Protein AF-A0A2N1UYK7-F1 (afdb_monomer_lite)

Sequence (138 aa):
MKIEILIITAAISIALFIALFLILRQVMLWYWKINRIEDLLQEQVNILRLIHKEKLEEVESESIVDASEIEGVRFDFSQDLTDKEKSQITDKASHLKKNQLLAIHNINREVTFWYQDEYDNQTKQNNNNVFSIVAIRE

Secondary structure (DSSP, 8-state):
-HHHHHHHHHHHHHHHHHHHHHHHHHHHHHHHHHHHHHHHHHHHHHHHHHHHHHHHHHHHHH--S-----TTEEE---S---HHHHHHHHHHHTTPPTTEEEEEETTT--EEEEEHHHHHHHHHH-TT--EEEEEEE-

Foldseek 3Di:
DVVVVVVVVVVVVVVVVVVVVVVVVVVVVVVVVVVVVVVVVVVVVVVVVVVVVVVVVVCVVPVPPDPPDPDQKDFDDPDDDDPVLVVVCVVVSVVADAQKWWKAFPPVRDIDIDGPVRVVVCCVVDPDCRIDTTIHGD

Radius of gyration: 31.89 Å; chains: 1; bounding box: 58×31×93 Å

Structure (mmCIF, N/CA/C/O backbone):
data_AF-A0A2N1UYK7-F1
#
_entry.id   AF-A0A2N1UYK7-F1
#
loop_
_atom_site.group_PDB
_atom_site.id
_atom_site.type_symbol
_atom_site.label_atom_id
_atom_site.label_alt_id
_atom_site.label_comp_id
_atom_site.label_asym_id
_atom_site.label_entity_id
_atom_site.label_seq_id
_atom_site.pdbx_PDB_ins_code
_atom_site.Cartn_x
_atom_site.Cartn_y
_atom_site.Cartn_z
_atom_site.occupancy
_atom_site.B_iso_or_equiv
_atom_site.auth_seq_id
_atom_site.auth_comp_id
_atom_site.auth_asym_id
_atom_site.auth_atom_id
_atom_site.pdbx_PDB_model_num
ATOM 1 N N . MET A 1 1 ? 30.048 11.846 -48.145 1.00 63.50 1 MET A N 1
ATOM 2 C CA . MET A 1 1 ? 29.117 12.818 -47.529 1.00 63.50 1 MET A CA 1
ATOM 3 C C . MET A 1 1 ? 27.711 12.276 -47.246 1.00 63.50 1 MET A C 1
ATOM 5 O O . MET A 1 1 ? 27.401 12.092 -46.082 1.00 63.50 1 MET A O 1
ATOM 9 N N . LYS A 1 2 ? 26.840 11.982 -48.233 1.00 81.69 2 LYS A N 1
ATOM 10 C CA . LYS A 1 2 ? 25.446 11.547 -47.934 1.00 81.69 2 LYS A CA 1
ATOM 11 C C . LYS A 1 2 ? 25.345 10.206 -47.181 1.00 81.69 2 LYS A C 1
ATOM 13 O O . LYS A 1 2 ? 24.493 10.062 -46.315 1.00 81.69 2 LYS A O 1
ATOM 18 N N . ILE A 1 3 ? 26.226 9.253 -47.490 1.00 90.38 3 ILE A N 1
ATOM 19 C CA . ILE A 1 3 ? 26.236 7.915 -46.870 1.00 90.38 3 ILE A CA 1
ATOM 20 C C . ILE A 1 3 ? 26.700 7.977 -45.407 1.00 90.38 3 ILE A C 1
ATOM 22 O O . ILE A 1 3 ? 26.096 7.351 -44.548 1.00 90.38 3 ILE A O 1
ATOM 26 N N . GLU A 1 4 ? 27.719 8.781 -45.100 1.00 90.00 4 GLU A N 1
ATOM 27 C CA . GLU A 1 4 ? 28.235 8.939 -43.731 1.00 90.00 4 GLU A CA 1
ATOM 28 C C . GLU A 1 4 ? 27.182 9.554 -42.802 1.00 90.00 4 GLU A C 1
ATOM 30 O O . GLU A 1 4 ? 26.984 9.077 -41.689 1.00 90.00 4 GLU A O 1
ATOM 35 N N . ILE A 1 5 ? 26.438 10.554 -43.287 1.00 92.44 5 ILE A N 1
ATOM 36 C CA . ILE A 1 5 ? 25.335 11.172 -42.536 1.00 92.44 5 ILE A CA 1
ATOM 37 C C . ILE A 1 5 ? 24.218 10.151 -42.268 1.00 92.44 5 ILE A C 1
ATOM 39 O O . ILE A 1 5 ? 23.656 10.121 -41.172 1.00 92.44 5 ILE A O 1
ATOM 43 N N . LEU A 1 6 ? 23.915 9.282 -43.237 1.00 92.94 6 LEU A N 1
ATOM 44 C CA . LEU A 1 6 ? 22.908 8.230 -43.084 1.00 92.94 6 LEU A CA 1
ATOM 45 C C . LEU A 1 6 ? 23.329 7.172 -42.049 1.00 92.94 6 LEU A C 1
ATOM 47 O O . LEU A 1 6 ? 22.511 6.738 -41.243 1.00 92.94 6 LEU A O 1
ATOM 51 N N . ILE A 1 7 ? 24.614 6.810 -42.011 1.00 94.12 7 ILE A N 1
ATOM 52 C CA . ILE A 1 7 ? 25.158 5.880 -41.009 1.00 94.12 7 ILE A CA 1
ATOM 53 C C . ILE A 1 7 ? 25.110 6.499 -39.605 1.00 94.12 7 ILE A C 1
ATOM 55 O O . ILE A 1 7 ? 24.674 5.843 -38.661 1.00 94.12 7 ILE A O 1
ATOM 59 N N . ILE A 1 8 ? 25.510 7.767 -39.461 1.00 94.88 8 ILE A N 1
ATOM 60 C CA . ILE A 1 8 ? 25.509 8.466 -38.165 1.00 94.88 8 ILE A CA 1
ATOM 61 C C . ILE A 1 8 ? 24.082 8.609 -37.623 1.00 94.88 8 ILE A C 1
ATOM 63 O O . ILE A 1 8 ? 23.830 8.314 -36.457 1.00 94.88 8 ILE A O 1
ATOM 67 N N . THR A 1 9 ? 23.133 9.020 -38.466 1.00 94.62 9 THR A N 1
ATOM 68 C CA . THR A 1 9 ? 21.724 9.152 -38.062 1.00 94.62 9 THR A CA 1
ATOM 69 C C . THR A 1 9 ? 21.114 7.805 -37.676 1.00 94.62 9 THR A C 1
ATOM 71 O O . THR A 1 9 ? 20.477 7.720 -36.628 1.00 94.62 9 THR A O 1
ATOM 74 N N . ALA A 1 10 ? 21.387 6.736 -38.432 1.00 94.69 10 ALA A N 1
ATOM 75 C CA . ALA A 1 10 ? 20.951 5.385 -38.078 1.00 94.69 10 ALA A CA 1
ATOM 76 C C . ALA A 1 10 ? 21.527 4.917 -36.729 1.00 94.69 10 ALA A C 1
ATOM 78 O O . ALA A 1 10 ? 20.793 4.375 -35.902 1.00 94.69 10 ALA A O 1
ATOM 79 N N . ALA A 1 11 ? 22.813 5.172 -36.468 1.00 95.56 11 ALA A N 1
ATOM 80 C CA . ALA A 1 11 ? 23.451 4.822 -35.199 1.00 95.56 11 ALA A CA 1
ATOM 81 C C . ALA A 1 11 ? 22.819 5.561 -34.006 1.00 95.56 11 ALA A C 1
ATOM 83 O O . ALA A 1 11 ? 22.546 4.946 -32.975 1.00 95.56 11 ALA A O 1
ATOM 84 N N . ILE A 1 12 ? 22.525 6.857 -34.160 1.00 96.31 12 ILE A N 1
ATOM 85 C CA . ILE A 1 12 ? 21.850 7.661 -33.129 1.00 96.31 12 ILE A CA 1
ATOM 86 C C . ILE A 1 12 ? 20.438 7.128 -32.864 1.00 96.31 12 ILE A C 1
ATOM 88 O O . ILE A 1 12 ? 20.051 6.971 -31.706 1.00 96.31 12 ILE A O 1
ATOM 92 N N . SER A 1 13 ? 19.675 6.808 -33.913 1.00 96.19 13 SER A N 1
ATOM 93 C CA . SER A 1 13 ? 18.335 6.235 -33.759 1.00 96.19 13 SER A CA 1
ATOM 94 C C . SER A 1 13 ? 18.370 4.908 -33.002 1.00 96.19 13 SER A C 1
ATOM 96 O O . SER A 1 13 ? 17.584 4.719 -32.077 1.00 96.19 13 SER A O 1
ATOM 98 N N . ILE A 1 14 ? 19.305 4.012 -33.330 1.00 96.81 14 ILE A N 1
ATOM 99 C CA . ILE A 1 14 ? 19.462 2.728 -32.629 1.00 96.81 14 ILE A CA 1
ATOM 100 C C . ILE A 1 14 ? 19.819 2.952 -31.154 1.00 96.81 14 ILE A C 1
ATOM 102 O O . ILE A 1 14 ? 19.215 2.333 -30.278 1.00 96.81 14 ILE A O 1
ATOM 106 N N . ALA A 1 15 ? 20.750 3.864 -30.862 1.00 96.81 15 ALA A N 1
ATOM 107 C CA . ALA A 1 15 ? 21.127 4.191 -29.488 1.00 96.81 15 ALA A CA 1
ATOM 108 C C . ALA A 1 15 ? 19.935 4.727 -28.674 1.00 96.81 15 ALA A C 1
ATOM 110 O O . ALA A 1 15 ? 19.729 4.308 -27.534 1.00 96.81 15 ALA A O 1
ATOM 111 N N . LEU A 1 16 ? 19.108 5.591 -29.275 1.00 97.31 16 LEU A N 1
ATOM 112 C CA . LEU A 1 16 ? 17.881 6.098 -28.655 1.00 97.31 16 LEU A CA 1
ATOM 113 C C . LEU A 1 16 ? 16.868 4.981 -28.381 1.00 97.31 16 LEU A C 1
ATOM 115 O O . LEU A 1 16 ? 16.298 4.937 -27.292 1.00 97.31 16 LEU A O 1
ATOM 119 N N . PHE A 1 17 ? 16.675 4.054 -29.323 1.00 97.38 17 PHE A N 1
ATOM 120 C CA . PHE A 1 17 ? 15.784 2.908 -29.122 1.00 97.38 17 PHE A CA 1
ATOM 121 C C . PHE A 1 17 ? 16.247 2.005 -27.976 1.00 97.38 17 PHE A C 1
ATOM 123 O O . PHE A 1 17 ? 15.428 1.588 -27.156 1.00 97.38 17 PHE A O 1
ATOM 130 N N . ILE A 1 18 ? 17.552 1.738 -27.876 1.00 97.25 18 ILE A N 1
ATOM 131 C CA . ILE A 1 18 ? 18.117 0.940 -26.780 1.00 97.25 18 ILE A CA 1
ATOM 132 C C . ILE A 1 18 ? 17.919 1.656 -25.440 1.00 97.25 18 ILE A C 1
ATOM 134 O O . ILE A 1 18 ? 17.481 1.033 -24.472 1.00 97.25 18 ILE A O 1
ATOM 138 N N . ALA A 1 19 ? 18.192 2.961 -25.377 1.00 97.12 19 ALA A N 1
ATOM 139 C CA . ALA A 1 19 ? 17.990 3.746 -24.163 1.00 97.12 19 ALA A CA 1
ATOM 140 C C . ALA A 1 19 ? 16.520 3.725 -23.713 1.00 97.12 19 ALA A C 1
ATOM 142 O O . ALA A 1 19 ? 16.235 3.461 -22.544 1.00 97.12 19 ALA A O 1
ATOM 143 N N . LEU A 1 20 ? 15.584 3.920 -24.648 1.00 97.19 20 LEU A N 1
ATOM 144 C CA . LEU A 1 20 ? 14.149 3.861 -24.370 1.00 97.19 20 LEU A CA 1
ATOM 145 C C . LEU A 1 20 ? 13.737 2.474 -23.852 1.00 97.19 20 LEU A C 1
ATOM 147 O O . LEU A 1 20 ? 13.022 2.371 -22.857 1.00 97.19 20 LEU A O 1
ATOM 151 N N . PHE A 1 21 ? 14.230 1.406 -24.480 1.00 97.19 21 PHE A N 1
ATOM 152 C CA . PHE A 1 21 ? 13.962 0.032 -24.059 1.00 97.19 21 PHE A CA 1
ATOM 153 C C . PHE A 1 21 ? 14.442 -0.244 -22.626 1.00 97.19 21 PHE A C 1
ATOM 155 O O . PHE A 1 21 ? 13.714 -0.850 -21.837 1.00 97.19 21 PHE A O 1
ATOM 162 N N . LEU A 1 22 ? 15.635 0.232 -22.258 1.00 96.88 22 LEU A N 1
ATOM 163 C CA . LEU A 1 22 ? 16.160 0.085 -20.898 1.00 96.88 22 LEU A CA 1
ATOM 164 C C . LEU A 1 22 ? 15.303 0.829 -19.868 1.00 96.88 22 LEU A C 1
ATOM 166 O O . LEU A 1 22 ? 15.039 0.286 -18.794 1.00 96.88 22 LEU A O 1
ATOM 170 N N . ILE A 1 23 ? 14.821 2.029 -20.205 1.00 96.69 23 ILE A N 1
ATOM 171 C CA . ILE A 1 23 ? 13.917 2.796 -19.339 1.00 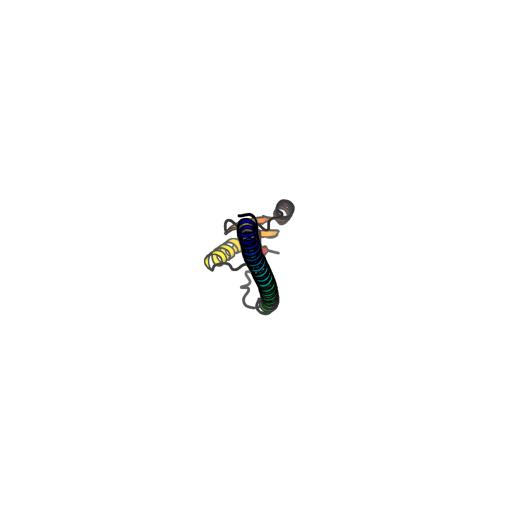96.69 23 ILE A CA 1
ATOM 172 C C . ILE A 1 23 ? 12.594 2.048 -19.153 1.00 96.69 23 ILE A C 1
ATOM 174 O O . ILE A 1 23 ? 12.175 1.841 -18.014 1.00 96.69 23 ILE A O 1
ATOM 178 N N . LEU A 1 24 ? 11.960 1.579 -20.235 1.00 96.38 24 LEU A N 1
ATOM 179 C CA . LEU A 1 24 ? 10.716 0.804 -20.136 1.00 96.38 24 LEU A CA 1
ATOM 180 C C . LEU A 1 24 ? 10.897 -0.460 -19.292 1.00 96.38 24 LEU A C 1
ATOM 182 O O . LEU A 1 24 ? 10.058 -0.759 -18.440 1.00 96.38 24 LEU A O 1
ATOM 186 N N . ARG A 1 25 ? 12.007 -1.181 -19.482 1.00 95.75 25 ARG A N 1
ATOM 187 C CA . ARG A 1 25 ? 12.334 -2.361 -18.673 1.00 95.75 25 ARG A CA 1
ATOM 188 C C . ARG A 1 25 ? 12.420 -2.008 -17.189 1.00 95.75 25 ARG A C 1
ATOM 190 O O . ARG A 1 25 ? 11.892 -2.742 -16.357 1.00 95.75 25 ARG A O 1
ATOM 197 N N . GLN A 1 26 ? 13.063 -0.892 -16.856 1.00 95.44 26 GLN A N 1
ATOM 198 C CA . GLN A 1 26 ? 13.208 -0.453 -15.472 1.00 95.44 26 GLN A CA 1
ATOM 199 C C . GLN A 1 26 ? 11.858 -0.089 -14.844 1.00 95.44 26 GLN A C 1
ATOM 201 O O . GLN A 1 26 ? 11.591 -0.485 -13.709 1.00 95.44 26 GLN A O 1
ATOM 206 N N . VAL A 1 27 ? 10.993 0.603 -15.591 1.00 94.75 27 VAL A N 1
ATOM 207 C CA . VAL A 1 27 ? 9.631 0.946 -15.154 1.00 94.75 27 VAL A CA 1
ATOM 208 C C . VAL A 1 27 ? 8.803 -0.316 -14.910 1.00 94.75 27 VAL A C 1
ATOM 210 O O . VAL A 1 27 ? 8.150 -0.423 -13.877 1.00 94.75 27 VAL A O 1
ATOM 213 N N . MET A 1 28 ? 8.877 -1.305 -15.802 1.00 93.62 28 MET A N 1
ATOM 214 C CA . MET A 1 28 ? 8.163 -2.575 -15.643 1.00 93.62 28 MET A CA 1
ATOM 215 C C . MET A 1 28 ? 8.627 -3.347 -14.397 1.00 93.62 28 MET A C 1
ATOM 217 O O . MET A 1 28 ? 7.798 -3.867 -13.652 1.00 93.62 28 MET A O 1
ATOM 221 N N . LEU A 1 29 ? 9.937 -3.383 -14.129 1.00 93.75 29 LEU A N 1
ATOM 222 C CA . LEU A 1 29 ? 10.480 -4.002 -12.913 1.00 93.75 29 LEU A CA 1
ATOM 223 C C . LEU A 1 29 ? 10.039 -3.267 -11.644 1.00 93.75 29 LEU A C 1
ATOM 225 O O . LEU A 1 29 ? 9.731 -3.907 -10.640 1.00 93.75 29 LEU A O 1
ATOM 229 N N . TRP A 1 30 ? 9.997 -1.936 -11.684 1.00 93.69 30 TRP A N 1
ATOM 230 C CA . TRP A 1 30 ? 9.488 -1.124 -10.581 1.00 93.69 30 TRP A CA 1
ATOM 231 C C . TRP A 1 30 ? 8.011 -1.390 -10.317 1.00 93.69 30 TRP A C 1
ATOM 233 O O . TRP A 1 30 ? 7.641 -1.634 -9.172 1.00 93.69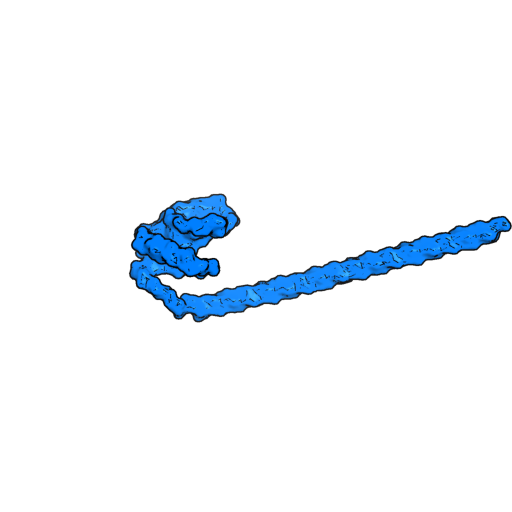 30 TRP A O 1
ATOM 243 N N . TYR A 1 31 ? 7.193 -1.416 -11.367 1.00 93.31 31 TYR A N 1
ATOM 244 C CA . TYR A 1 31 ? 5.772 -1.732 -11.267 1.00 93.31 31 TYR A CA 1
ATOM 245 C C . TYR A 1 31 ? 5.550 -3.121 -10.658 1.00 93.31 31 TYR A C 1
ATOM 247 O O . TYR A 1 31 ? 4.809 -3.267 -9.691 1.00 93.31 31 TYR A O 1
ATOM 255 N N . TRP A 1 32 ? 6.276 -4.131 -11.148 1.00 92.94 32 TRP A N 1
ATOM 256 C CA . TRP A 1 32 ? 6.199 -5.483 -10.597 1.00 92.94 32 TRP A CA 1
ATOM 257 C C . TRP A 1 32 ? 6.610 -5.536 -9.121 1.00 92.94 32 TRP A C 1
ATOM 259 O O . TRP A 1 32 ? 5.949 -6.183 -8.312 1.00 92.94 32 TRP A O 1
ATOM 269 N N . LYS A 1 33 ? 7.675 -4.817 -8.749 1.00 91.06 33 LYS A N 1
ATOM 270 C CA . LYS A 1 33 ? 8.138 -4.745 -7.361 1.00 91.06 33 LYS A CA 1
ATOM 271 C C . LYS A 1 33 ? 7.104 -4.090 -6.443 1.00 91.06 33 LYS A C 1
ATOM 273 O O . LYS A 1 33 ? 6.912 -4.576 -5.335 1.00 91.06 33 LYS A O 1
ATOM 278 N N . ILE A 1 34 ? 6.461 -3.010 -6.885 1.00 90.31 34 ILE A N 1
ATOM 279 C CA . ILE A 1 34 ? 5.433 -2.309 -6.103 1.00 90.31 34 ILE A CA 1
ATOM 280 C C . ILE A 1 34 ? 4.226 -3.219 -5.885 1.00 90.31 34 ILE A C 1
ATOM 282 O O . ILE A 1 34 ? 3.845 -3.428 -4.737 1.00 90.31 34 ILE A O 1
ATOM 286 N N . ASN A 1 35 ? 3.703 -3.839 -6.945 1.00 88.12 35 ASN A N 1
ATOM 287 C CA . ASN A 1 35 ? 2.569 -4.756 -6.820 1.00 88.12 35 ASN A CA 1
ATOM 288 C C . ASN A 1 35 ? 2.900 -5.937 -5.901 1.00 88.12 35 ASN A C 1
ATOM 290 O O . ASN A 1 35 ? 2.099 -6.314 -5.056 1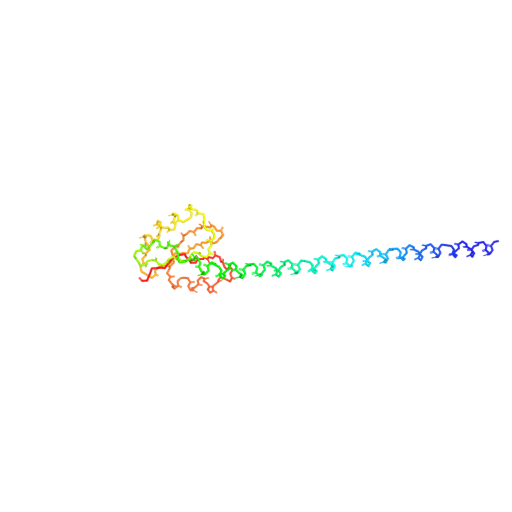.00 88.12 35 ASN A O 1
ATOM 294 N N . ARG A 1 36 ? 4.122 -6.479 -5.990 1.00 89.06 36 ARG A N 1
ATOM 295 C CA . ARG A 1 36 ? 4.544 -7.568 -5.104 1.00 89.06 36 ARG A CA 1
ATOM 296 C C . ARG A 1 36 ? 4.583 -7.149 -3.632 1.00 89.06 36 ARG A C 1
ATOM 298 O O . ARG A 1 36 ? 4.323 -7.974 -2.763 1.00 89.06 36 ARG A O 1
ATOM 305 N N . ILE A 1 37 ? 4.936 -5.898 -3.346 1.00 87.56 37 ILE A N 1
ATOM 306 C CA . ILE A 1 37 ? 4.914 -5.348 -1.984 1.00 87.56 37 ILE A CA 1
ATOM 307 C C . ILE A 1 37 ? 3.470 -5.156 -1.509 1.00 87.56 37 ILE A C 1
ATOM 309 O O . ILE A 1 37 ? 3.180 -5.453 -0.354 1.00 87.56 37 ILE A O 1
ATOM 313 N N . GLU A 1 38 ? 2.573 -4.700 -2.382 1.00 87.06 38 GLU A N 1
ATOM 314 C CA . GLU A 1 38 ? 1.147 -4.557 -2.072 1.00 87.06 38 GLU A CA 1
ATOM 315 C C . GLU A 1 38 ? 0.497 -5.905 -1.732 1.00 87.06 38 GLU A C 1
ATOM 317 O O . GLU A 1 38 ? -0.169 -6.009 -0.702 1.00 87.06 38 GLU A O 1
ATOM 322 N N . ASP A 1 39 ? 0.777 -6.952 -2.516 1.00 87.06 39 ASP A N 1
ATOM 323 C CA . ASP A 1 39 ? 0.307 -8.316 -2.240 1.00 87.06 39 ASP A CA 1
ATOM 324 C C . ASP A 1 39 ? 0.772 -8.797 -0.855 1.00 87.06 39 ASP A C 1
ATOM 326 O O . ASP A 1 39 ? -0.017 -9.304 -0.057 1.00 87.06 39 ASP A O 1
ATOM 330 N N . LEU A 1 40 ? 2.056 -8.594 -0.540 1.00 85.81 40 LEU A N 1
ATOM 331 C CA . LEU A 1 40 ? 2.629 -8.979 0.752 1.00 85.81 40 LEU A CA 1
ATOM 332 C C . LEU A 1 40 ? 2.031 -8.174 1.913 1.00 85.81 40 LEU A C 1
ATOM 334 O O . LEU A 1 40 ? 1.811 -8.723 2.990 1.00 85.81 40 LEU A O 1
ATOM 338 N N . LEU A 1 41 ? 1.751 -6.885 1.712 1.00 86.69 41 LEU A N 1
ATOM 339 C CA . LEU A 1 41 ? 1.079 -6.046 2.706 1.00 86.69 41 LEU A CA 1
ATOM 340 C C . LEU A 1 41 ? -0.353 -6.520 2.957 1.00 86.69 41 LEU A C 1
ATOM 342 O O . LEU A 1 41 ? -0.768 -6.595 4.112 1.00 86.69 41 LEU A O 1
ATOM 346 N N . GLN A 1 42 ? -1.097 -6.880 1.910 1.00 87.25 42 GLN A N 1
ATOM 347 C CA . GLN A 1 42 ? -2.434 -7.456 2.062 1.00 87.25 42 GLN A CA 1
ATOM 348 C C . GLN A 1 42 ? -2.395 -8.790 2.811 1.00 87.25 42 GLN A C 1
ATOM 350 O O . GLN A 1 42 ? -3.223 -9.020 3.694 1.00 87.25 42 GLN A O 1
ATOM 355 N N . GLU A 1 43 ? -1.420 -9.646 2.507 1.00 86.81 43 GLU A N 1
ATOM 356 C CA . GLU A 1 43 ? -1.235 -10.918 3.202 1.00 86.81 43 GLU A CA 1
ATOM 357 C C . GLU A 1 43 ? -0.908 -10.698 4.686 1.00 86.81 43 GLU A C 1
ATOM 359 O O . GLU A 1 43 ? -1.544 -11.304 5.550 1.00 86.81 43 GLU A O 1
ATOM 364 N N . GLN A 1 44 ? -0.022 -9.748 5.009 1.00 84.75 44 GLN A N 1
ATOM 365 C CA . GLN A 1 44 ? 0.257 -9.386 6.400 1.00 84.75 44 GLN A CA 1
ATOM 366 C C . GLN A 1 44 ? -0.963 -8.813 7.122 1.00 84.75 44 GLN A C 1
ATOM 368 O O . GLN A 1 44 ? -1.208 -9.187 8.264 1.00 84.75 44 GLN A O 1
ATOM 373 N N . VAL A 1 45 ? -1.760 -7.957 6.476 1.00 85.44 45 VAL A N 1
ATOM 374 C CA . VAL A 1 45 ? -3.002 -7.431 7.066 1.00 85.44 45 VAL A CA 1
ATOM 375 C C . VAL A 1 45 ? -4.003 -8.555 7.333 1.00 85.44 45 VAL A C 1
ATOM 377 O O . VAL A 1 45 ? -4.656 -8.552 8.376 1.00 85.44 45 VAL A O 1
ATOM 380 N N . ASN A 1 46 ? -4.118 -9.533 6.434 1.00 84.00 46 ASN A N 1
ATOM 381 C CA . ASN A 1 46 ? -4.992 -10.687 6.640 1.00 84.00 46 ASN A CA 1
ATOM 382 C C . 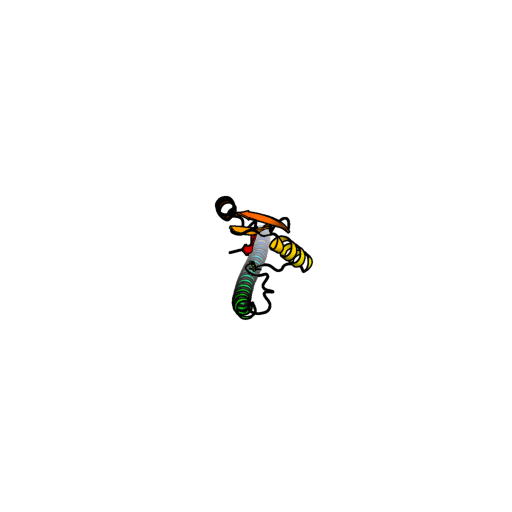ASN A 1 46 ? -4.514 -11.575 7.792 1.00 84.00 46 ASN A C 1
ATOM 384 O O . ASN A 1 46 ? -5.333 -11.967 8.620 1.00 84.00 46 ASN A O 1
ATOM 388 N N . ILE A 1 47 ? -3.208 -11.833 7.897 1.00 85.12 47 ILE A N 1
ATOM 389 C CA . ILE A 1 47 ? -2.631 -12.556 9.039 1.00 85.12 47 ILE A CA 1
ATOM 390 C C . ILE A 1 47 ? -2.884 -11.783 10.338 1.00 85.12 47 ILE A C 1
ATOM 392 O O . ILE A 1 47 ? -3.328 -12.369 11.320 1.00 85.12 47 ILE A O 1
ATOM 396 N N . LEU A 1 48 ? -2.685 -10.461 10.342 1.00 82.06 48 LEU A N 1
ATOM 397 C CA . LEU A 1 48 ? -2.931 -9.626 11.518 1.00 82.06 48 LEU A CA 1
ATOM 398 C C . LEU A 1 48 ? -4.402 -9.665 11.948 1.00 82.06 48 LEU A C 1
ATOM 400 O O . LEU A 1 48 ? -4.691 -9.733 13.138 1.00 82.06 48 LEU A O 1
ATOM 404 N N . ARG A 1 49 ? -5.336 -9.656 10.988 1.00 78.56 49 ARG A N 1
ATOM 405 C CA . ARG A 1 49 ? -6.774 -9.815 11.256 1.00 78.56 49 ARG A CA 1
ATOM 406 C C . ARG A 1 49 ? -7.106 -11.190 11.823 1.00 78.56 49 ARG A C 1
ATOM 408 O O . ARG A 1 49 ? -7.930 -11.261 12.726 1.00 78.56 49 ARG A O 1
ATOM 415 N N . LEU A 1 50 ? -6.487 -12.253 11.310 1.00 81.06 50 LEU A N 1
ATOM 416 C CA . LEU A 1 50 ? -6.675 -13.610 11.828 1.00 81.06 50 LEU A CA 1
ATOM 417 C C . LEU A 1 50 ? -6.168 -13.720 13.266 1.00 81.06 50 LEU A C 1
ATOM 419 O O . LEU A 1 50 ? -6.929 -14.139 14.127 1.00 81.06 50 LEU A O 1
ATOM 423 N N . ILE A 1 51 ? -4.955 -13.234 13.542 1.00 79.94 51 ILE A N 1
ATOM 424 C CA . ILE A 1 51 ? -4.392 -13.195 14.900 1.00 79.94 51 ILE A CA 1
ATOM 425 C C . ILE A 1 51 ? -5.273 -12.352 15.823 1.00 79.94 51 ILE A C 1
ATOM 427 O O . ILE A 1 51 ? -5.527 -12.740 16.954 1.00 79.94 51 ILE A O 1
ATOM 431 N N . HIS A 1 52 ? -5.763 -11.199 15.364 1.00 74.44 52 HIS A N 1
ATOM 432 C CA . HIS A 1 52 ? -6.627 -10.353 16.185 1.00 74.44 52 HIS A CA 1
ATOM 433 C C . HIS A 1 52 ? -7.973 -11.025 16.489 1.00 74.44 52 HIS A C 1
ATOM 435 O O . HIS A 1 52 ? -8.461 -10.915 17.608 1.00 74.44 52 HIS A O 1
ATOM 441 N N . LYS A 1 53 ? -8.548 -11.751 15.522 1.00 71.38 53 LYS A N 1
ATOM 442 C CA . LYS A 1 53 ? -9.779 -12.530 15.710 1.00 71.38 53 LYS A CA 1
ATOM 443 C C . LYS A 1 53 ? -9.570 -13.692 16.682 1.00 71.38 53 LYS A C 1
ATOM 445 O O . LYS A 1 53 ? -10.389 -13.881 17.568 1.00 71.38 53 LYS A O 1
ATOM 450 N N . GLU A 1 54 ? -8.467 -14.418 16.544 1.00 66.38 54 GLU A N 1
ATOM 451 C CA . GLU A 1 54 ? -8.116 -15.536 17.424 1.00 66.38 54 GLU A CA 1
ATOM 452 C C . GLU A 1 54 ? -7.831 -15.047 18.850 1.00 66.38 54 GLU A C 1
ATOM 454 O O . GLU A 1 54 ? -8.349 -15.606 19.807 1.00 66.38 54 GLU A O 1
ATOM 459 N N . LYS A 1 55 ? -7.132 -13.916 19.000 1.00 59.69 55 LYS A N 1
ATOM 460 C CA . LYS A 1 55 ? -6.877 -13.298 20.306 1.00 59.69 55 LYS A CA 1
ATOM 461 C C . LYS A 1 55 ? -8.148 -12.738 20.959 1.00 59.69 55 LYS A C 1
ATOM 463 O O . LYS A 1 55 ? -8.242 -12.733 22.178 1.00 59.69 55 LYS A O 1
ATOM 468 N N . LEU A 1 56 ? -9.125 -12.269 20.178 1.00 55.81 56 LEU A N 1
ATOM 469 C CA . LEU A 1 56 ? -10.445 -11.876 20.693 1.00 55.81 56 LEU A CA 1
ATOM 470 C C . LEU A 1 56 ? -11.247 -13.091 21.185 1.00 55.81 56 LEU A C 1
ATOM 472 O O . LEU A 1 56 ? -11.879 -13.006 22.232 1.00 55.81 56 LEU A O 1
ATOM 476 N N . GLU A 1 57 ? -11.174 -14.221 20.478 1.00 52.91 57 GLU A N 1
ATOM 477 C CA . GLU A 1 57 ? -11.807 -15.481 20.900 1.00 52.91 57 GLU A CA 1
ATOM 478 C C . GLU A 1 57 ? -11.103 -16.088 22.137 1.00 52.91 57 GLU A C 1
ATOM 480 O O . GLU A 1 57 ? -11.763 -16.651 23.009 1.00 52.91 57 GLU A O 1
ATOM 485 N N . GLU A 1 58 ? -9.787 -15.901 22.284 1.00 50.09 58 GLU A N 1
ATOM 486 C CA . GLU A 1 58 ? -9.016 -16.341 23.458 1.00 50.09 58 GLU A CA 1
ATOM 487 C C . GLU A 1 58 ? -9.288 -15.453 24.697 1.00 50.09 58 GLU A C 1
ATOM 489 O O . GLU A 1 58 ? -9.483 -15.967 25.800 1.00 50.09 58 GLU A O 1
ATOM 494 N N . VAL A 1 59 ? -9.436 -14.131 24.523 1.00 49.53 59 VAL A N 1
ATOM 495 C CA . VAL A 1 59 ? -9.782 -13.177 25.603 1.00 49.53 59 VAL A CA 1
ATOM 496 C C . VAL A 1 59 ? -11.227 -13.344 26.105 1.00 49.53 59 VAL A C 1
ATOM 498 O O . VAL A 1 59 ? -11.488 -13.147 27.296 1.00 49.53 59 VAL A O 1
ATOM 501 N N . GLU A 1 60 ? -12.168 -13.784 25.263 1.00 43.69 60 GLU A N 1
ATOM 502 C CA . GLU A 1 60 ? -13.506 -14.194 25.731 1.00 43.69 60 GLU A CA 1
ATOM 503 C C . GLU A 1 60 ? -13.469 -15.484 26.572 1.00 43.69 60 GLU A C 1
ATOM 505 O O . GLU A 1 60 ? -14.358 -15.701 27.395 1.00 43.69 60 GLU A O 1
ATOM 510 N N . SER A 1 61 ? -12.427 -16.312 26.433 1.00 42.12 61 SER A N 1
ATOM 511 C CA . SER A 1 61 ? -12.261 -17.544 27.216 1.00 42.12 61 SER A CA 1
ATOM 512 C C . SER A 1 61 ? -11.408 -17.394 28.488 1.00 42.12 61 SER A C 1
ATOM 514 O O . SER A 1 61 ? -11.589 -18.177 29.419 1.00 42.12 61 SER A O 1
ATOM 516 N N . GLU A 1 62 ? -10.551 -16.366 28.588 1.00 41.03 62 GLU A N 1
ATOM 517 C CA . GLU A 1 62 ? -9.728 -16.082 29.784 1.00 41.03 62 GLU A CA 1
ATOM 518 C C . GLU A 1 62 ? -10.245 -14.937 30.680 1.00 41.03 62 GLU A C 1
ATOM 520 O O . GLU A 1 62 ? -9.778 -14.794 31.809 1.00 41.03 62 GLU A O 1
ATOM 525 N N . SER A 1 63 ? -11.246 -14.149 30.264 1.00 37.53 63 SER A N 1
ATOM 526 C CA . SER A 1 63 ? -11.795 -13.048 31.088 1.00 37.53 63 SER A CA 1
ATOM 527 C C . SER A 1 63 ? -12.750 -13.478 32.218 1.00 37.53 63 SER A C 1
ATOM 529 O O . SER A 1 63 ? -13.337 -12.629 32.889 1.00 37.53 63 SER A O 1
ATOM 531 N N . ILE A 1 64 ? -12.857 -14.779 32.511 1.00 42.75 64 ILE A N 1
ATOM 532 C CA . ILE A 1 64 ? -13.531 -15.291 33.716 1.00 42.75 64 ILE A CA 1
ATOM 533 C C . ILE A 1 64 ? -12.499 -15.688 34.780 1.00 42.75 64 ILE A C 1
ATOM 535 O O . ILE A 1 64 ? -12.557 -16.791 35.313 1.00 42.75 64 ILE A O 1
ATOM 539 N N . VAL A 1 65 ? -11.537 -14.826 35.115 1.00 45.59 65 VAL A N 1
ATOM 540 C CA . VAL A 1 65 ? -10.806 -14.963 36.386 1.00 45.59 65 VAL A CA 1
ATOM 541 C C . VAL A 1 65 ? -10.514 -13.582 36.973 1.00 45.59 65 VAL A C 1
ATOM 543 O O . VAL A 1 65 ? -9.849 -12.752 36.362 1.00 45.59 65 VAL A O 1
ATOM 546 N N . ASP A 1 66 ? -11.023 -13.385 38.190 1.00 44.00 66 ASP A N 1
ATOM 547 C CA . ASP A 1 66 ? -10.806 -12.263 39.109 1.00 44.00 66 ASP A CA 1
ATOM 548 C C . ASP A 1 66 ? -11.401 -10.899 38.730 1.00 44.00 66 ASP A C 1
ATOM 550 O O . ASP A 1 66 ? -10.759 -9.849 38.793 1.00 44.00 66 ASP A O 1
ATOM 554 N N . ALA A 1 67 ? -12.717 -10.892 38.499 1.00 45.16 67 ALA A N 1
ATOM 555 C CA . ALA A 1 67 ? -13.527 -9.767 38.952 1.00 45.16 67 ALA A CA 1
ATOM 556 C C . ALA A 1 67 ? -13.568 -9.805 40.488 1.00 45.16 67 ALA A C 1
ATOM 558 O O . ALA A 1 67 ? -14.304 -10.591 41.083 1.00 45.16 67 ALA A O 1
ATOM 559 N N . SER A 1 68 ? -12.763 -8.968 41.143 1.00 48.19 68 SER A N 1
ATOM 560 C CA . SER A 1 68 ? -13.014 -8.619 42.536 1.00 48.19 68 SER A CA 1
ATOM 561 C C . SER A 1 68 ? -14.366 -7.905 42.596 1.00 48.19 68 SER A C 1
ATOM 563 O O . SER A 1 68 ? -14.491 -6.722 42.279 1.00 48.19 68 SER A O 1
ATOM 565 N N . GLU A 1 69 ? -15.406 -8.667 42.932 1.00 42.69 69 GLU A N 1
ATOM 566 C CA . GLU A 1 69 ? -16.751 -8.164 43.183 1.00 42.69 69 GLU A CA 1
ATOM 567 C C . GLU A 1 69 ? -16.691 -7.108 44.292 1.00 42.69 69 GLU A C 1
ATOM 569 O O . GLU A 1 69 ? -16.610 -7.407 45.482 1.00 42.69 69 GLU A O 1
ATOM 574 N N . ILE A 1 70 ? -16.756 -5.841 43.897 1.00 53.72 70 ILE A N 1
ATOM 575 C CA . ILE A 1 70 ? -17.357 -4.819 44.745 1.00 53.72 70 ILE A CA 1
ATOM 576 C C . ILE A 1 70 ? -18.860 -4.967 44.500 1.00 53.72 70 ILE A C 1
ATOM 578 O O . ILE A 1 70 ? -19.308 -4.744 43.376 1.00 53.72 70 ILE A O 1
ATOM 582 N N . GLU A 1 71 ? -19.614 -5.406 45.515 1.00 47.28 71 GLU A N 1
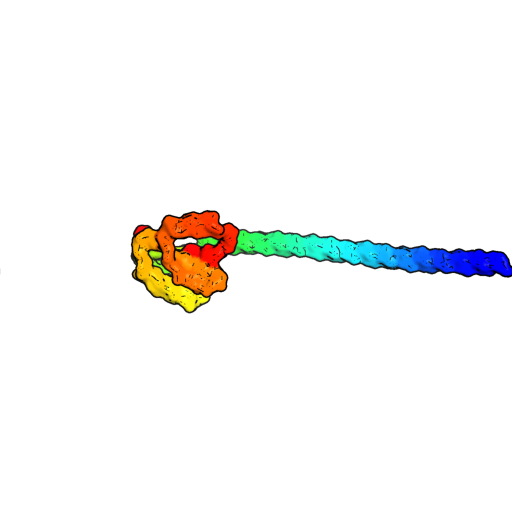ATOM 583 C CA . GLU A 1 71 ? -21.049 -5.731 45.425 1.00 47.28 71 GLU A CA 1
ATOM 584 C C . GLU A 1 71 ? -21.826 -4.764 44.505 1.00 47.28 71 GLU A C 1
ATOM 586 O O . GLU A 1 71 ? -22.024 -3.584 44.816 1.00 47.28 71 GLU A O 1
ATOM 591 N N . GLY A 1 72 ? -22.282 -5.287 43.362 1.00 53.62 72 GLY A N 1
ATOM 592 C CA . GLY A 1 72 ? -23.159 -4.587 42.420 1.00 53.62 72 GLY A CA 1
ATOM 593 C C . GLY A 1 72 ? -22.478 -3.696 41.374 1.00 53.62 72 GLY A C 1
ATOM 594 O O . GLY A 1 72 ? -23.187 -2.954 40.696 1.00 53.62 72 GLY A O 1
ATOM 595 N N . VAL A 1 73 ? -21.148 -3.735 41.219 1.00 53.44 73 VAL A N 1
ATOM 596 C CA . VAL A 1 73 ? -20.435 -3.000 40.156 1.00 53.44 73 VAL A CA 1
ATOM 597 C C . VAL A 1 73 ? -19.803 -3.979 39.171 1.00 53.44 73 VAL A C 1
ATOM 599 O O . VAL A 1 73 ? -18.851 -4.683 39.504 1.00 53.44 73 VAL A O 1
ATOM 602 N N . ARG A 1 74 ? -20.315 -4.007 37.936 1.00 56.75 74 ARG A N 1
ATOM 603 C CA . ARG A 1 74 ? -19.723 -4.791 36.848 1.00 56.75 74 ARG A CA 1
ATOM 604 C C . ARG A 1 74 ? -18.685 -3.935 36.136 1.00 56.75 74 ARG A C 1
ATOM 606 O O . ARG A 1 74 ? -19.012 -2.854 35.644 1.00 56.75 74 ARG A O 1
ATOM 613 N N . PHE A 1 75 ? -17.453 -4.428 36.084 1.00 55.03 75 PHE A N 1
ATOM 614 C CA . PHE A 1 75 ? -16.387 -3.813 35.307 1.00 55.03 75 PHE A CA 1
ATOM 615 C C . PHE A 1 75 ? -16.270 -4.500 33.949 1.00 55.03 75 PHE A C 1
ATOM 617 O O . PHE A 1 75 ? -16.245 -5.727 33.883 1.00 55.03 75 PHE A O 1
ATOM 624 N N . ASP A 1 76 ? -16.192 -3.712 32.883 1.00 57.53 76 ASP A N 1
ATOM 625 C CA . ASP A 1 76 ? -15.920 -4.205 31.534 1.00 57.53 76 ASP A CA 1
ATOM 626 C C . ASP A 1 76 ? -14.715 -3.437 30.992 1.00 57.53 76 ASP A C 1
ATOM 628 O O . ASP A 1 76 ? -14.792 -2.257 30.649 1.00 57.53 76 ASP A O 1
ATOM 632 N N . PHE A 1 77 ? -13.553 -4.080 31.033 1.00 55.41 77 PHE A N 1
ATOM 633 C CA . PHE A 1 77 ? -12.291 -3.469 30.647 1.00 55.41 77 PHE A CA 1
ATOM 634 C C . PHE A 1 77 ? -11.887 -3.972 29.263 1.00 55.41 77 PHE A C 1
ATOM 636 O O . PHE A 1 77 ? -11.134 -4.932 29.143 1.00 55.41 77 PHE A O 1
ATOM 643 N N . SER A 1 78 ? -12.339 -3.298 28.205 1.00 49.75 78 SER A N 1
ATOM 644 C CA . SER A 1 78 ? -11.930 -3.632 26.829 1.00 49.75 78 SER A CA 1
ATOM 645 C C . SER A 1 78 ? -10.573 -3.037 26.412 1.00 49.75 78 SER A C 1
ATOM 647 O O . SER A 1 78 ? -10.156 -3.195 25.265 1.00 49.75 78 SER A O 1
ATOM 649 N N . GLN A 1 79 ? -9.871 -2.337 27.315 1.00 56.69 79 GLN A N 1
ATOM 650 C CA . GLN A 1 79 ? -8.602 -1.657 27.032 1.00 56.69 79 GLN A CA 1
ATOM 651 C C . GLN A 1 79 ? -7.464 -2.097 27.957 1.00 56.69 79 GLN A C 1
ATOM 653 O O . GLN A 1 79 ? -7.665 -2.292 29.156 1.00 56.69 79 GLN A O 1
ATOM 658 N N . ASP A 1 80 ? -6.246 -2.130 27.401 1.00 60.88 80 ASP A N 1
ATOM 659 C CA . ASP A 1 80 ? -4.990 -2.253 28.148 1.00 60.88 80 ASP A CA 1
ATOM 660 C C . ASP A 1 80 ? -4.803 -1.022 29.057 1.00 60.88 80 ASP A C 1
ATOM 662 O O . ASP A 1 80 ? -4.264 0.017 28.657 1.00 60.88 80 ASP A O 1
ATOM 666 N N . LEU A 1 81 ? -5.310 -1.121 30.286 1.00 67.06 81 LEU A N 1
ATOM 667 C CA . LEU A 1 81 ? -5.148 -0.122 31.339 1.00 67.06 81 LEU A CA 1
ATOM 668 C C . LEU A 1 81 ? -3.883 -0.404 32.145 1.00 67.06 81 LEU A C 1
ATOM 670 O O . LEU A 1 81 ? -3.636 -1.533 32.577 1.00 67.06 81 LEU A O 1
ATOM 674 N N . THR A 1 82 ? -3.117 0.646 32.415 1.00 72.94 82 THR A N 1
ATOM 675 C CA . THR A 1 82 ? -2.002 0.605 33.363 1.00 72.94 82 THR A CA 1
ATOM 676 C C . THR A 1 82 ? -2.512 0.369 34.788 1.00 72.94 82 THR A C 1
ATOM 678 O O . THR A 1 82 ? -3.623 0.767 35.141 1.00 72.94 82 THR A O 1
ATOM 681 N N . ASP A 1 83 ? -1.686 -0.217 35.658 1.00 72.69 83 ASP A N 1
ATOM 682 C CA . ASP A 1 83 ? -2.063 -0.488 37.059 1.00 72.69 83 ASP A CA 1
ATOM 683 C C . ASP A 1 83 ? -2.483 0.780 37.821 1.00 72.69 83 ASP A C 1
ATOM 685 O O . ASP A 1 83 ? -3.358 0.755 38.688 1.00 72.69 83 ASP A O 1
ATOM 689 N N . LYS A 1 84 ? -1.902 1.925 37.445 1.00 71.50 84 LYS A N 1
ATOM 690 C CA . LYS A 1 84 ? -2.270 3.238 37.978 1.00 71.50 84 LYS A CA 1
ATOM 691 C C . LYS A 1 84 ? -3.687 3.648 37.569 1.00 71.50 84 LYS A C 1
ATOM 693 O O . LYS A 1 84 ? -4.417 4.183 38.399 1.00 71.50 84 LYS A O 1
ATOM 698 N N . GLU A 1 85 ? -4.076 3.405 36.318 1.00 66.62 85 GLU A N 1
ATOM 699 C CA . GLU A 1 85 ? -5.436 3.675 35.836 1.00 66.62 85 GLU A CA 1
ATOM 700 C C . GLU A 1 85 ? -6.438 2.738 36.513 1.00 66.62 85 GLU A C 1
ATOM 702 O O . GLU A 1 85 ? -7.454 3.211 37.019 1.00 66.62 85 GLU A O 1
ATOM 707 N N . LYS A 1 86 ? -6.116 1.442 36.629 1.00 70.69 86 LYS A N 1
ATOM 708 C CA . LYS A 1 86 ? -6.944 0.465 37.358 1.00 70.69 86 LYS A CA 1
ATOM 709 C C . LYS A 1 86 ? -7.211 0.914 38.793 1.00 70.69 86 LYS A C 1
ATOM 711 O O . LYS A 1 86 ? -8.361 0.961 39.210 1.00 70.69 86 LYS A O 1
ATOM 716 N N . SER A 1 87 ? -6.175 1.348 39.513 1.00 71.69 87 SER A N 1
ATOM 717 C CA . SER A 1 87 ? -6.323 1.860 40.880 1.00 71.69 87 SER A CA 1
ATOM 718 C C . SER A 1 87 ? -7.231 3.097 40.961 1.00 71.69 87 SER A C 1
ATOM 720 O O . SER A 1 87 ? -8.075 3.166 41.852 1.00 71.69 87 SER A O 1
ATOM 722 N N . GLN A 1 88 ? -7.119 4.043 40.021 1.00 72.00 88 GLN A N 1
ATOM 723 C CA . GLN A 1 88 ? -7.990 5.228 39.974 1.00 72.00 88 GLN A CA 1
ATOM 724 C C . GLN A 1 88 ? -9.447 4.879 39.662 1.00 72.00 88 GLN A C 1
ATOM 726 O O . GLN A 1 88 ? -10.367 5.517 40.175 1.00 72.00 88 GLN A O 1
ATOM 731 N N . ILE A 1 89 ? -9.656 3.881 38.809 1.00 74.50 89 ILE A N 1
ATOM 732 C CA . ILE A 1 89 ? -10.979 3.383 38.447 1.00 74.50 89 ILE A CA 1
ATOM 733 C C . ILE A 1 89 ? -11.627 2.707 39.645 1.00 74.50 89 ILE A C 1
ATOM 735 O O . ILE A 1 89 ? -12.768 3.027 39.952 1.00 74.50 89 ILE A O 1
ATOM 739 N N . THR A 1 90 ? -10.915 1.816 40.337 1.00 71.50 90 THR A N 1
ATOM 740 C CA . THR A 1 90 ? -11.436 1.128 41.524 1.00 71.50 90 THR A CA 1
ATOM 741 C C . THR A 1 90 ? -11.823 2.125 42.616 1.00 71.50 90 THR A C 1
ATOM 743 O O . THR A 1 90 ? -12.911 2.021 43.182 1.00 71.50 90 THR A O 1
ATOM 746 N N . ASP A 1 91 ? -10.982 3.134 42.858 1.00 78.25 91 ASP A N 1
ATOM 747 C CA . ASP A 1 91 ? -11.256 4.193 43.834 1.00 78.25 91 ASP A CA 1
ATOM 748 C C . ASP A 1 91 ? -12.523 4.983 43.463 1.00 78.25 91 ASP A C 1
ATOM 750 O O . ASP A 1 91 ? -13.453 5.108 44.261 1.00 78.25 91 ASP A O 1
ATOM 754 N N . LYS A 1 92 ? -12.643 5.418 42.202 1.00 76.31 92 LYS A N 1
ATOM 755 C CA . LYS A 1 92 ? -13.832 6.139 41.718 1.00 76.31 92 LYS A CA 1
ATOM 756 C C . LYS A 1 92 ? -15.088 5.271 41.649 1.00 76.31 92 LYS A C 1
ATOM 758 O O . LYS A 1 92 ? -16.181 5.767 41.920 1.00 76.31 92 LYS A O 1
ATOM 763 N N . ALA A 1 93 ? -14.954 3.990 41.321 1.00 72.44 93 ALA A N 1
ATOM 764 C CA . ALA A 1 93 ? -16.064 3.047 41.243 1.00 72.44 93 ALA A CA 1
ATOM 765 C C . ALA A 1 93 ? -16.705 2.798 42.615 1.00 72.44 93 ALA A C 1
ATOM 767 O O . ALA A 1 93 ? -17.918 2.615 42.692 1.00 72.44 93 ALA A O 1
ATOM 768 N N . SER A 1 94 ? -15.934 2.897 43.705 1.00 71.88 94 SER A N 1
ATOM 769 C CA . SER A 1 94 ? -16.475 2.825 45.072 1.00 71.88 94 SER A CA 1
ATOM 770 C C . SER A 1 94 ? -17.501 3.933 45.378 1.00 71.88 94 SER A C 1
ATOM 772 O O . SER A 1 94 ? -18.391 3.760 46.215 1.00 71.88 94 SER A O 1
ATOM 774 N N . HIS A 1 95 ? -17.431 5.054 44.653 1.00 75.75 95 HIS A N 1
ATOM 775 C CA . HIS A 1 95 ? -18.334 6.198 44.777 1.00 75.75 95 HIS A CA 1
ATOM 776 C C . HIS A 1 95 ? -19.467 6.212 43.739 1.00 75.75 95 HIS A C 1
ATOM 778 O O . HIS A 1 95 ? -20.278 7.144 43.734 1.00 75.75 95 HIS A O 1
ATOM 784 N N . LEU A 1 96 ? -19.547 5.197 42.872 1.00 75.94 96 LEU A N 1
ATOM 785 C CA . LEU A 1 96 ? -20.537 5.118 41.799 1.00 75.94 96 LEU A CA 1
ATOM 786 C C . LEU A 1 96 ? -21.947 4.946 42.382 1.00 75.94 96 LEU A C 1
ATOM 788 O O . LEU A 1 96 ? -22.193 4.037 43.178 1.00 75.94 96 LEU A O 1
ATOM 792 N N . LYS A 1 97 ? -22.893 5.811 42.008 1.00 75.44 97 LYS A N 1
ATOM 793 C CA . LYS A 1 97 ? -24.302 5.686 42.424 1.00 75.44 97 LYS A CA 1
ATOM 794 C C . LYS A 1 97 ? -25.079 4.800 41.446 1.00 75.44 97 LYS A C 1
ATOM 796 O O . LYS A 1 97 ? -24.654 4.585 40.317 1.00 75.44 97 LYS A O 1
ATOM 801 N N . LYS A 1 98 ? -26.241 4.299 41.876 1.00 74.19 98 LYS A N 1
ATOM 802 C CA . LYS A 1 98 ? -27.174 3.556 41.010 1.00 74.19 98 LYS A CA 1
ATOM 803 C C . LYS A 1 98 ? -27.525 4.402 39.773 1.00 74.19 98 LYS A C 1
ATOM 805 O O . LYS A 1 98 ? -27.807 5.591 39.929 1.00 74.19 98 LYS A O 1
ATOM 810 N N . ASN A 1 99 ? -27.506 3.798 38.583 1.00 70.25 99 ASN A N 1
ATOM 811 C CA . ASN A 1 99 ? -27.715 4.445 37.272 1.00 70.25 99 ASN A CA 1
ATOM 812 C C . ASN A 1 99 ? -26.610 5.423 36.823 1.00 70.25 99 ASN A C 1
ATOM 814 O O . ASN A 1 99 ? -26.830 6.213 35.899 1.00 70.25 99 ASN A O 1
ATOM 818 N N . GLN A 1 100 ? -25.439 5.401 37.466 1.00 72.31 100 GLN A N 1
ATOM 819 C CA . GLN A 1 100 ? -24.255 6.089 36.960 1.00 72.31 100 GLN A CA 1
ATOM 820 C C . GLN A 1 100 ? -23.330 5.110 36.241 1.00 72.31 100 GLN A C 1
ATOM 822 O O . GLN A 1 100 ? -23.156 3.959 36.643 1.00 72.31 100 GLN A O 1
ATOM 827 N N . LEU A 1 101 ? -22.717 5.622 35.187 1.00 77.88 101 LEU A N 1
ATOM 828 C CA . LEU A 1 101 ? -21.706 4.984 34.371 1.00 77.88 101 LEU A CA 1
ATOM 829 C C . LEU A 1 101 ? -20.370 5.660 34.653 1.00 77.88 101 LEU A C 1
ATOM 831 O O . LEU A 1 101 ? -20.284 6.889 34.752 1.00 77.88 101 LEU A O 1
ATOM 835 N N . LEU A 1 102 ? -19.318 4.860 34.748 1.00 77.94 102 LEU A N 1
ATOM 836 C CA . LEU A 1 102 ? -17.954 5.361 34.762 1.00 77.94 102 LEU A CA 1
ATOM 837 C C . LEU A 1 102 ? -17.391 5.272 33.342 1.00 77.94 102 LEU A C 1
ATOM 839 O O . LEU A 1 102 ? -17.263 4.175 32.792 1.00 77.94 102 LEU A O 1
ATOM 843 N N . ALA A 1 103 ? -17.058 6.420 32.758 1.00 76.75 103 ALA A N 1
ATOM 844 C CA . ALA A 1 103 ? -16.492 6.519 31.419 1.00 76.75 103 ALA A CA 1
ATOM 845 C C . ALA A 1 103 ? -15.032 6.975 31.488 1.00 76.75 103 ALA A C 1
ATOM 847 O O . ALA A 1 103 ? -14.667 7.840 32.289 1.00 76.75 103 ALA A O 1
ATOM 848 N N . ILE A 1 104 ? -14.190 6.410 30.625 1.00 74.19 104 ILE A N 1
ATOM 849 C CA . ILE A 1 104 ? -12.805 6.852 30.444 1.00 74.19 104 ILE A CA 1
ATOM 850 C C . ILE A 1 104 ? -12.663 7.512 29.089 1.00 74.19 104 ILE A C 1
ATOM 852 O O . ILE A 1 104 ? -13.028 6.941 28.066 1.00 74.19 104 ILE A O 1
ATOM 856 N N . HIS A 1 105 ? -12.092 8.710 29.087 1.00 71.25 105 HIS A N 1
ATOM 857 C CA . HIS A 1 105 ? -11.761 9.459 27.888 1.00 71.25 105 HIS A CA 1
ATOM 858 C C . HIS A 1 105 ? -10.501 8.867 27.251 1.00 71.25 105 HIS A C 1
ATOM 860 O O . HIS A 1 105 ? -9.413 8.987 27.805 1.00 71.25 105 HIS A O 1
ATOM 866 N N . ASN A 1 106 ? -10.613 8.287 26.058 1.00 68.88 106 ASN A N 1
ATOM 867 C CA . ASN A 1 106 ? -9.508 7.600 25.383 1.00 68.88 106 ASN A CA 1
ATOM 868 C C . ASN A 1 106 ? -8.331 8.543 25.058 1.00 68.88 106 ASN A C 1
ATOM 870 O O . ASN A 1 106 ? -7.179 8.114 25.068 1.00 68.88 106 ASN A O 1
ATOM 874 N N . ILE A 1 107 ? -8.613 9.829 24.802 1.00 68.25 107 ILE A N 1
ATOM 875 C CA . ILE A 1 107 ? -7.606 10.839 24.423 1.00 68.25 107 ILE A CA 1
ATOM 876 C C . ILE A 1 107 ? -6.868 11.388 25.651 1.00 68.25 107 ILE A C 1
ATOM 878 O O . ILE A 1 107 ? -5.642 11.412 25.679 1.00 68.25 107 ILE A O 1
ATOM 882 N N . ASN A 1 108 ? -7.612 11.815 26.674 1.00 71.38 108 ASN A N 1
ATOM 883 C CA . ASN A 1 108 ? -7.042 12.490 27.846 1.00 71.38 108 ASN A CA 1
ATOM 884 C C . ASN A 1 108 ? -6.805 11.542 29.032 1.00 71.38 108 ASN A C 1
ATOM 886 O O . ASN A 1 108 ? -6.288 11.979 30.058 1.00 71.38 108 ASN A O 1
ATOM 890 N N . ARG A 1 109 ? -7.214 10.270 28.911 1.00 69.38 109 ARG A N 1
ATOM 891 C CA . ARG A 1 109 ? -7.219 9.250 29.978 1.00 69.38 109 ARG A CA 1
ATOM 892 C C . ARG A 1 109 ? -7.902 9.716 31.269 1.00 69.38 109 ARG A C 1
ATOM 894 O O . ARG A 1 109 ? -7.599 9.247 32.360 1.00 69.38 109 ARG A O 1
ATOM 901 N N . GLU A 1 110 ? -8.843 10.648 31.145 1.00 74.12 110 GLU A N 1
ATOM 902 C CA . GLU A 1 110 ? -9.610 11.174 32.269 1.00 74.12 110 GLU A CA 1
ATOM 903 C C . GLU A 1 110 ? -10.820 10.281 32.551 1.00 74.12 110 GLU A C 1
ATOM 905 O O . GLU A 1 110 ? -11.515 9.854 31.630 1.00 74.12 110 GLU A O 1
ATOM 910 N N . VAL A 1 111 ? -11.072 10.012 33.833 1.00 73.38 111 VAL A N 1
ATOM 911 C CA . VAL A 1 111 ? -12.200 9.194 34.294 1.00 73.38 111 VAL A CA 1
ATOM 912 C C . VAL A 1 111 ? -13.321 10.105 34.793 1.00 73.38 111 VAL A C 1
ATOM 914 O O . VAL A 1 111 ? -13.125 10.828 35.779 1.00 73.38 111 VAL A O 1
ATOM 917 N N . THR A 1 112 ? -14.488 10.042 34.159 1.00 78.00 112 THR A N 1
ATOM 918 C CA . THR A 1 112 ? -15.664 10.870 34.463 1.00 78.00 112 THR A CA 1
ATOM 919 C C . THR A 1 112 ? -16.891 10.010 34.786 1.00 78.00 112 THR A C 1
ATOM 921 O O . THR A 1 112 ? -16.964 8.834 34.429 1.00 78.00 112 THR A O 1
ATOM 924 N N . PHE A 1 113 ? -17.842 10.593 35.521 1.00 79.69 113 PHE A N 1
ATOM 925 C CA . PHE A 1 113 ? -19.126 9.966 35.837 1.00 79.69 113 PHE A CA 1
ATOM 926 C C . PHE A 1 113 ? -20.195 10.524 34.916 1.00 79.69 113 PHE A C 1
ATOM 928 O O . PHE A 1 113 ? -20.363 11.743 34.887 1.00 79.69 113 PHE A O 1
ATOM 935 N N . TRP A 1 114 ? -20.941 9.653 34.249 1.00 76.56 114 TRP A N 1
ATOM 936 C CA . TRP A 1 114 ? -22.097 10.030 33.439 1.00 76.56 114 TRP A CA 1
ATOM 937 C C . TRP A 1 114 ? -23.350 9.319 33.925 1.00 76.56 114 TRP A C 1
ATOM 939 O O . TRP A 1 114 ? -23.286 8.216 34.465 1.00 76.56 114 TRP A O 1
ATOM 949 N N . TYR A 1 115 ? -24.506 9.932 33.712 1.00 75.44 115 TYR A N 1
ATOM 950 C CA . TYR A 1 115 ? -25.773 9.204 33.750 1.00 75.44 115 TYR A CA 1
ATOM 951 C C . TYR A 1 115 ? -26.026 8.503 32.410 1.00 75.44 115 TYR A C 1
ATOM 953 O O . TYR A 1 115 ? -25.503 8.925 31.377 1.00 75.44 115 TYR A O 1
ATOM 961 N N . GLN A 1 116 ? -26.855 7.455 32.410 1.00 70.62 116 GLN A N 1
ATOM 962 C CA . GLN A 1 116 ? -27.227 6.731 31.184 1.00 70.62 116 GLN A CA 1
ATOM 963 C C . GLN A 1 116 ? -27.725 7.682 30.077 1.00 70.62 116 GLN A C 1
ATOM 965 O O . GLN A 1 116 ? -27.273 7.603 28.939 1.00 70.62 116 GLN A O 1
ATOM 970 N N . ASP A 1 117 ? -28.569 8.653 30.437 1.00 72.38 117 ASP A N 1
ATOM 971 C CA . ASP A 1 117 ? -29.120 9.637 29.495 1.00 72.38 117 ASP A CA 1
ATOM 972 C C . ASP A 1 117 ? -28.045 10.574 28.911 1.00 72.38 117 ASP A C 1
ATOM 974 O O . ASP A 1 117 ? -28.141 11.027 27.767 1.00 72.38 117 ASP A O 1
ATOM 978 N N . GLU A 1 118 ? -27.002 10.886 29.686 1.00 72.00 118 GLU A N 1
ATOM 979 C CA . GLU A 1 118 ? -25.873 11.702 29.228 1.00 72.00 118 GLU A CA 1
ATOM 980 C C . GLU A 1 118 ? -24.981 10.904 28.279 1.00 72.00 118 GLU A C 1
ATOM 982 O O . GLU A 1 118 ? -24.581 11.425 27.237 1.00 72.00 118 GLU A O 1
ATOM 987 N N . TYR A 1 119 ? -24.727 9.630 28.591 1.00 71.00 119 TYR A N 1
ATOM 988 C CA . TYR A 1 119 ? -23.986 8.720 27.719 1.00 71.00 119 TYR A CA 1
ATOM 989 C C . TYR A 1 119 ? -24.680 8.548 26.364 1.00 71.00 119 TYR A C 1
ATOM 991 O O . TYR A 1 119 ? -24.040 8.696 25.320 1.00 71.00 119 TYR A O 1
ATOM 999 N N . ASP A 1 120 ? -25.992 8.318 26.358 1.00 69.62 120 ASP A N 1
ATOM 1000 C CA . ASP A 1 120 ? -26.774 8.153 25.130 1.00 69.62 120 ASP A CA 1
ATOM 1001 C C . ASP A 1 120 ? -26.765 9.425 24.264 1.00 69.62 120 ASP A C 1
ATOM 1003 O O . ASP A 1 120 ? -26.767 9.354 23.032 1.00 69.62 120 ASP A O 1
ATOM 1007 N N . ASN A 1 121 ? -26.725 10.606 24.887 1.00 69.94 121 ASN A N 1
ATOM 1008 C CA . ASN A 1 121 ? -26.608 11.878 24.173 1.00 69.94 121 ASN A CA 1
ATOM 1009 C C . ASN A 1 121 ? -25.191 12.111 23.626 1.00 69.94 121 ASN A C 1
ATOM 1011 O O . ASN A 1 121 ? -25.042 12.557 22.486 1.00 69.94 121 ASN A O 1
ATOM 1015 N N . GLN A 1 122 ? -24.152 11.783 24.399 1.00 67.00 122 GLN A N 1
ATOM 1016 C CA . GLN A 1 122 ? -22.753 11.952 23.992 1.00 67.00 122 GLN A CA 1
ATOM 1017 C C . GLN A 1 122 ? -22.343 10.967 22.891 1.00 67.00 122 GLN A C 1
ATOM 1019 O O . GLN A 1 122 ? -21.664 11.355 21.941 1.00 67.00 122 GLN A O 1
ATOM 1024 N N . THR A 1 123 ? -22.795 9.713 22.959 1.00 62.81 123 THR A N 1
ATOM 1025 C CA . THR A 1 123 ? -22.548 8.705 21.912 1.00 62.81 123 THR A CA 1
ATOM 1026 C C . THR A 1 123 ? -23.247 9.047 20.600 1.00 62.81 123 THR A C 1
ATOM 1028 O O . THR A 1 123 ? -22.654 8.883 19.537 1.00 62.81 123 THR A O 1
ATOM 1031 N N . LYS A 1 124 ? -24.465 9.603 20.648 1.00 58.69 124 LYS A N 1
ATOM 1032 C CA . LYS A 1 124 ? -25.173 10.086 19.448 1.00 58.69 124 LYS A CA 1
ATOM 1033 C C . LYS A 1 124 ? -24.527 11.317 18.814 1.00 58.69 124 LYS A C 1
ATOM 1035 O O . LYS A 1 124 ? -24.638 11.495 17.604 1.00 58.69 124 LYS A O 1
ATOM 1040 N N . GLN A 1 125 ? -23.883 12.176 19.605 1.00 57.19 125 GLN A N 1
ATOM 1041 C CA . GLN A 1 125 ? -23.222 13.383 19.095 1.00 57.19 125 GLN A CA 1
ATOM 1042 C C . GLN A 1 125 ? -21.786 13.143 18.615 1.00 57.19 125 GLN A C 1
ATOM 1044 O O . GLN A 1 125 ? -21.257 13.969 17.872 1.00 57.19 125 GLN A O 1
ATOM 1049 N N . ASN A 1 126 ? -21.144 12.040 19.008 1.00 53.00 126 ASN A N 1
ATOM 1050 C CA . ASN A 1 126 ? -19.706 11.871 18.838 1.00 53.00 126 ASN A CA 1
ATOM 1051 C C . ASN A 1 126 ? -19.360 10.540 18.140 1.00 53.00 126 ASN A C 1
ATOM 1053 O O . ASN A 1 126 ? -19.108 9.528 18.785 1.00 53.00 126 ASN A O 1
ATOM 1057 N N . ASN A 1 127 ? -19.285 10.565 16.803 1.00 52.72 127 ASN A N 1
ATOM 1058 C CA . ASN A 1 127 ? -18.955 9.424 15.924 1.00 52.72 127 ASN A CA 1
ATOM 1059 C C . ASN A 1 127 ? -17.522 8.849 16.086 1.00 52.72 127 ASN A C 1
ATOM 1061 O O . ASN A 1 127 ? -17.107 8.020 15.280 1.00 52.72 127 ASN A O 1
ATOM 1065 N N . ASN A 1 128 ? -16.740 9.288 17.079 1.00 50.97 128 ASN A N 1
ATOM 1066 C CA . ASN A 1 128 ? -15.279 9.127 17.094 1.00 50.97 128 ASN A CA 1
ATOM 1067 C C . ASN A 1 128 ? -14.699 8.247 18.222 1.00 50.97 128 ASN A C 1
ATOM 1069 O O . ASN A 1 128 ? -13.522 8.405 18.534 1.00 50.97 128 ASN A O 1
ATOM 1073 N N . ASN A 1 129 ? -15.449 7.317 18.834 1.00 56.78 129 ASN A N 1
ATOM 1074 C CA . ASN A 1 129 ? -14.908 6.389 19.856 1.00 56.78 129 ASN A CA 1
ATOM 1075 C C . ASN A 1 129 ? -14.049 7.094 20.934 1.00 56.78 129 ASN A C 1
ATOM 1077 O O . ASN A 1 129 ? -12.983 6.621 21.330 1.00 56.78 129 ASN A O 1
ATOM 1081 N N . VAL A 1 130 ? -14.476 8.279 21.381 1.00 59.66 130 VAL A N 1
ATOM 1082 C CA . VAL A 1 130 ? -13.664 9.141 22.258 1.00 59.66 130 VAL A CA 1
ATOM 1083 C C . VAL A 1 130 ? -13.658 8.634 23.707 1.00 59.66 130 VAL A C 1
ATOM 1085 O O . VAL A 1 130 ? -12.797 9.035 24.490 1.00 59.66 130 VAL A O 1
ATOM 1088 N N . PHE A 1 131 ? -14.557 7.712 24.062 1.00 65.38 131 PHE A N 1
ATOM 1089 C CA . PHE A 1 131 ? -14.718 7.210 25.426 1.00 65.38 131 PHE A CA 1
ATOM 1090 C C . PHE A 1 131 ? -15.010 5.706 25.445 1.00 65.38 131 PHE A C 1
ATOM 1092 O O . PHE A 1 131 ? -15.585 5.184 24.490 1.00 65.38 131 PHE A O 1
ATOM 1099 N N . SER A 1 132 ? -14.658 5.038 26.544 1.00 65.12 132 SER A N 1
ATOM 1100 C CA . SER A 1 132 ? -14.993 3.631 26.814 1.00 65.12 132 SER A CA 1
ATOM 1101 C C . SER A 1 132 ? -15.681 3.519 28.175 1.00 65.12 132 SER A C 1
ATOM 1103 O O . SER A 1 132 ? -15.248 4.168 29.131 1.00 65.12 132 SER A O 1
ATOM 1105 N N . ILE A 1 133 ? -16.761 2.736 28.264 1.00 64.81 133 ILE A N 1
ATOM 1106 C CA . ILE A 1 133 ? -17.403 2.431 29.552 1.00 64.81 133 ILE A CA 1
ATOM 1107 C C . ILE A 1 133 ? -16.508 1.451 30.294 1.00 64.81 133 ILE A C 1
ATOM 1109 O O . ILE A 1 133 ? -15.994 0.517 29.691 1.00 64.81 133 ILE A O 1
ATOM 1113 N N . VAL A 1 134 ? -16.337 1.685 31.589 1.00 65.06 134 VAL A N 1
ATOM 1114 C CA . VAL A 1 134 ? -15.462 0.874 32.430 1.00 65.06 134 VAL A CA 1
ATOM 1115 C C . VAL A 1 134 ? -16.181 0.255 33.621 1.00 65.06 134 VAL A C 1
ATOM 1117 O O . VAL A 1 134 ? -15.802 -0.829 34.054 1.00 65.06 134 VAL A O 1
ATOM 1120 N N . ALA A 1 135 ? -17.224 0.902 34.142 1.00 65.69 135 ALA A N 1
ATOM 1121 C CA . ALA A 1 135 ? -18.015 0.342 35.230 1.00 65.69 135 ALA A CA 1
ATOM 1122 C C . ALA A 1 135 ? -19.478 0.786 35.157 1.00 65.69 135 ALA A C 1
ATOM 1124 O O . ALA A 1 135 ? -19.766 1.948 34.851 1.00 65.69 135 ALA A O 1
ATOM 1125 N N . ILE A 1 136 ? -20.382 -0.135 35.492 1.00 64.56 136 ILE A N 1
ATOM 1126 C CA . ILE A 1 136 ? -21.825 0.102 35.609 1.00 64.56 136 ILE A CA 1
ATOM 1127 C C . ILE A 1 136 ? -22.287 -0.410 36.972 1.00 64.56 136 ILE A C 1
ATOM 1129 O O . ILE A 1 136 ? -21.925 -1.520 37.370 1.00 64.56 136 ILE A O 1
ATOM 1133 N N . ARG A 1 137 ? -23.086 0.395 37.683 1.00 64.25 137 ARG A N 1
ATOM 1134 C CA . ARG A 1 137 ? -23.757 -0.025 38.920 1.00 64.25 137 ARG A CA 1
ATOM 1135 C C . ARG A 1 137 ? -25.250 -0.208 38.676 1.00 64.25 137 ARG A C 1
ATOM 1137 O O . ARG A 1 137 ? -25.962 0.784 38.480 1.00 64.25 137 ARG A O 1
ATOM 1144 N N . GLU A 1 138 ? -25.689 -1.464 38.699 1.00 60.22 138 GLU A N 1
ATOM 1145 C CA . GLU A 1 138 ? -27.093 -1.870 38.512 1.00 60.22 138 GLU A CA 1
ATOM 1146 C C . GLU A 1 138 ? -27.970 -1.636 39.758 1.00 60.22 138 GLU A C 1
ATOM 1148 O O . GLU A 1 138 ? -27.4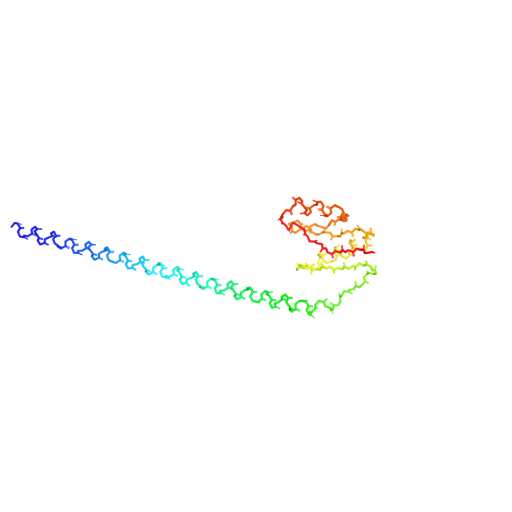92 -1.703 40.913 1.00 60.22 138 GLU A O 1
#

pLDDT: mean 73.66, std 16.21, range [37.53, 97.38]